Protein AF-A0A8R1EJB5-F1 (afdb_monomer_lite)

Secondary structure (DSSP, 8-state):
-HHHHHHHHHHTTSHHHHHHHHHTTHHHHHHH-HHHHS--HHHHH-GGGGGSTTSHHHHHHHHHHHHHHHHHHHTTSTTHHHHHHHHHHHHHHTHHHHHHHHHTT---HHHHHHHHHHHHHHT-

Organism: Caenorhabditis japonica (NCBI:txid281687)

pLDDT: mean 84.59, std 11.07, range [41.16, 93.94]

Structure (mmCIF, N/CA/C/O backbone):
data_AF-A0A8R1EJB5-F1
#
_entry.id   AF-A0A8R1EJB5-F1
#
loop_
_atom_site.group_PDB
_atom_site.id
_atom_site.type_symbol
_atom_site.label_atom_id
_atom_site.label_alt_id
_atom_site.label_comp_id
_atom_site.label_asym_id
_atom_site.label_entity_id
_atom_site.label_seq_id
_atom_site.pdbx_PDB_ins_code
_atom_site.Cartn_x
_atom_site.Cartn_y
_atom_site.Cartn_z
_atom_site.occupancy
_atom_site.B_iso_or_equiv
_atom_site.auth_seq_id
_atom_site.auth_comp_id
_atom_site.auth_asym_id
_atom_site.auth_atom_id
_atom_site.pdbx_PDB_model_num
ATOM 1 N N . MET A 1 1 ? 10.590 -2.740 12.368 1.00 46.88 1 MET A N 1
ATOM 2 C CA . MET A 1 1 ? 9.854 -2.788 11.085 1.00 46.88 1 MET A CA 1
ATOM 3 C C . MET A 1 1 ? 9.976 -1.490 10.279 1.00 46.88 1 MET A C 1
ATOM 5 O O . MET A 1 1 ? 10.295 -1.585 9.108 1.00 46.88 1 MET A O 1
ATOM 9 N N . TYR A 1 2 ? 9.876 -0.295 10.886 1.00 41.16 2 TYR A N 1
ATOM 10 C CA . TYR A 1 2 ? 10.070 0.991 10.180 1.00 41.16 2 TYR A CA 1
ATOM 11 C C . TYR A 1 2 ? 11.392 1.121 9.391 1.00 41.16 2 TYR A C 1
ATOM 13 O O . TYR A 1 2 ? 11.381 1.629 8.279 1.00 41.16 2 TYR A O 1
ATOM 21 N N . PHE A 1 3 ? 12.516 0.613 9.912 1.00 43.56 3 PHE A N 1
ATOM 22 C CA . PHE A 1 3 ? 13.842 0.780 9.288 1.00 43.56 3 PHE A CA 1
ATOM 23 C C . PHE A 1 3 ? 13.992 0.079 7.923 1.00 43.56 3 PHE A C 1
ATOM 25 O O . PHE A 1 3 ? 14.636 0.600 7.018 1.00 43.56 3 PHE A O 1
ATOM 32 N N . PHE A 1 4 ? 13.365 -1.089 7.761 1.00 51.47 4 PHE A N 1
ATOM 33 C CA . PHE A 1 4 ? 13.427 -1.878 6.524 1.00 51.47 4 PHE A CA 1
ATOM 34 C C . PHE A 1 4 ? 12.586 -1.234 5.407 1.00 51.47 4 PHE A C 1
ATOM 36 O O . PHE A 1 4 ? 12.914 -1.319 4.228 1.00 51.47 4 PHE A O 1
ATOM 43 N N . GLN A 1 5 ? 11.528 -0.516 5.789 1.00 52.59 5 GLN A N 1
ATOM 44 C CA . GLN A 1 5 ? 10.606 0.141 4.866 1.00 52.59 5 GLN A CA 1
ATOM 45 C C . GLN A 1 5 ? 11.133 1.485 4.356 1.00 52.59 5 GLN A C 1
ATOM 47 O O . GLN A 1 5 ? 11.062 1.745 3.157 1.00 52.59 5 GLN A O 1
ATOM 52 N N . THR A 1 6 ? 11.764 2.304 5.206 1.00 60.19 6 THR A N 1
ATOM 53 C CA . THR A 1 6 ? 12.469 3.512 4.737 1.00 60.19 6 THR A CA 1
ATOM 54 C C . THR A 1 6 ? 13.615 3.160 3.793 1.00 60.19 6 THR A C 1
ATOM 56 O O . THR A 1 6 ? 13.923 3.934 2.888 1.00 60.19 6 THR A O 1
ATOM 59 N N . PHE A 1 7 ? 14.239 1.995 3.994 1.00 66.12 7 PHE A N 1
ATOM 60 C CA . PHE A 1 7 ? 15.289 1.489 3.122 1.00 66.12 7 PHE A CA 1
ATOM 61 C C . PHE A 1 7 ? 14.759 1.198 1.718 1.00 66.12 7 PHE A C 1
ATOM 63 O O . PHE A 1 7 ? 15.298 1.756 0.773 1.00 66.12 7 PHE A O 1
ATO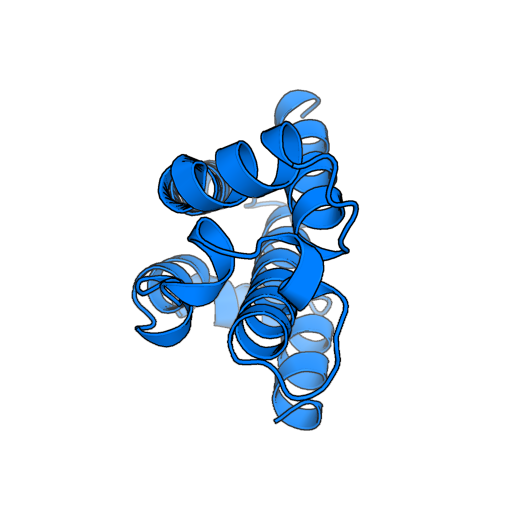M 70 N N . PHE A 1 8 ? 13.677 0.427 1.560 1.00 64.50 8 PHE A N 1
ATOM 71 C CA . PHE A 1 8 ? 13.135 0.126 0.228 1.00 64.50 8 PHE A CA 1
ATOM 72 C C . PHE A 1 8 ? 12.648 1.362 -0.525 1.00 64.50 8 PHE A C 1
ATOM 74 O O . PHE A 1 8 ? 12.959 1.510 -1.705 1.00 64.50 8 PHE A O 1
ATOM 81 N N . THR A 1 9 ? 11.961 2.289 0.149 1.00 62.88 9 THR A N 1
ATOM 82 C CA . THR A 1 9 ? 11.508 3.531 -0.492 1.00 62.88 9 THR A CA 1
ATOM 83 C C . THR A 1 9 ? 12.690 4.386 -0.951 1.00 62.88 9 THR A C 1
ATOM 85 O O . THR A 1 9 ? 12.653 4.924 -2.051 1.00 62.88 9 THR A O 1
ATOM 88 N N . ARG A 1 10 ? 13.769 4.477 -0.156 1.00 70.44 10 ARG A N 1
ATOM 89 C CA . ARG A 1 10 ? 15.010 5.174 -0.552 1.00 70.44 10 ARG A CA 1
ATOM 90 C C . ARG A 1 10 ? 15.820 4.400 -1.587 1.00 70.44 10 ARG A C 1
ATOM 92 O O . ARG A 1 10 ? 16.503 5.004 -2.396 1.00 70.44 10 ARG A O 1
ATOM 99 N N . TYR A 1 11 ? 15.763 3.077 -1.580 1.00 71.50 11 TYR A N 1
ATOM 100 C CA . TYR A 1 11 ? 16.453 2.254 -2.562 1.00 71.50 11 TYR A CA 1
ATOM 101 C C . TYR A 1 11 ? 15.810 2.430 -3.944 1.00 71.50 11 TYR A C 1
ATOM 103 O O . TYR A 1 11 ? 16.519 2.636 -4.928 1.00 71.50 11 TYR A O 1
ATOM 111 N N . ALA A 1 12 ? 14.475 2.492 -3.995 1.00 68.00 12 ALA A N 1
ATOM 112 C CA . ALA A 1 12 ? 13.695 2.756 -5.203 1.00 68.00 12 ALA A CA 1
ATOM 113 C C .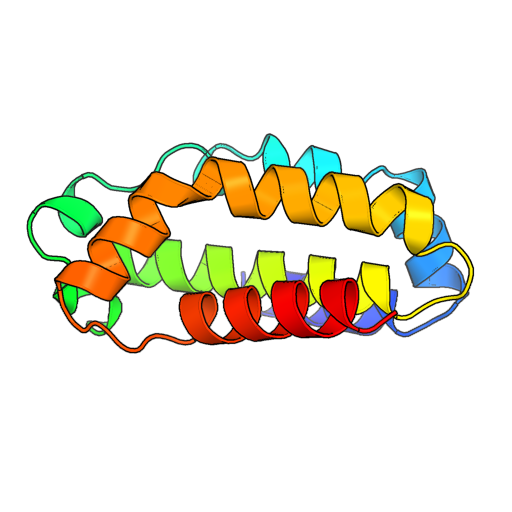 ALA A 1 12 ? 13.917 4.151 -5.820 1.00 68.00 12 ALA A C 1
ATOM 115 O O . ALA A 1 12 ? 13.583 4.350 -6.987 1.00 68.00 12 ALA A O 1
ATOM 116 N N . THR A 1 13 ? 14.464 5.129 -5.081 1.00 74.56 13 THR A N 1
ATOM 117 C CA . THR A 1 13 ? 14.782 6.447 -5.669 1.00 74.56 13 THR A CA 1
ATOM 118 C C . THR A 1 13 ? 16.025 6.395 -6.559 1.00 74.56 13 THR A C 1
ATOM 120 O O . THR A 1 13 ? 16.122 7.153 -7.534 1.00 74.56 13 THR A O 1
ATOM 123 N N . SER A 1 14 ? 16.957 5.486 -6.251 1.00 82.00 14 SER A N 1
ATOM 124 C CA . SER A 1 14 ? 18.127 5.207 -7.081 1.00 82.00 14 SER A CA 1
ATOM 125 C C . SER A 1 14 ? 17.736 4.402 -8.321 1.00 82.00 14 SER A C 1
ATOM 127 O O . SER A 1 14 ? 16.832 3.572 -8.279 1.00 82.00 14 SER A O 1
ATOM 129 N N . GLU A 1 15 ? 18.420 4.626 -9.442 1.00 78.00 15 GLU A N 1
ATOM 130 C CA . GLU A 1 15 ? 18.128 3.912 -10.691 1.00 78.00 15 GLU A CA 1
ATOM 131 C C . GLU A 1 15 ? 18.416 2.407 -10.582 1.00 78.00 15 GLU A C 1
ATOM 133 O O . GLU A 1 15 ? 17.604 1.587 -11.007 1.00 78.00 15 GLU A O 1
ATOM 138 N N . SER A 1 16 ? 19.530 2.032 -9.945 1.00 80.38 16 SER A N 1
ATOM 139 C CA . SER A 1 16 ? 19.875 0.629 -9.699 1.00 80.38 16 SER A CA 1
ATOM 140 C C . SER A 1 16 ? 18.861 -0.056 -8.785 1.00 80.38 16 SER A C 1
ATOM 142 O O . SER A 1 16 ? 18.412 -1.156 -9.098 1.00 80.38 16 SER A O 1
ATOM 144 N N . GLY A 1 17 ? 18.444 0.596 -7.697 1.00 80.75 17 GLY A N 1
ATOM 145 C CA . GLY A 1 17 ? 17.466 0.013 -6.787 1.00 80.75 17 GLY A CA 1
ATOM 146 C C . GLY A 1 17 ? 16.060 -0.069 -7.373 1.00 80.75 17 GLY A C 1
ATOM 147 O O . GLY A 1 17 ? 15.370 -1.063 -7.161 1.00 80.75 17 GLY A O 1
ATOM 148 N N . TRP A 1 18 ? 15.661 0.908 -8.189 1.00 83.88 18 TRP A N 1
ATOM 149 C CA . TRP A 1 18 ? 14.427 0.830 -8.967 1.00 83.88 18 TRP A CA 1
ATOM 150 C C . TRP A 1 18 ? 14.444 -0.358 -9.939 1.00 83.88 18 TRP A C 1
ATOM 152 O O . TRP A 1 18 ? 13.474 -1.112 -9.998 1.00 83.88 18 TRP A O 1
ATOM 162 N N . ASN A 1 19 ? 15.549 -0.560 -10.669 1.00 80.25 19 ASN A N 1
ATOM 163 C CA . ASN A 1 19 ? 15.687 -1.678 -11.607 1.00 80.25 19 ASN A CA 1
ATOM 164 C C . ASN A 1 19 ? 15.569 -3.026 -10.888 1.00 80.25 19 ASN A C 1
ATOM 166 O O . ASN A 1 19 ? 14.759 -3.852 -11.298 1.00 80.25 19 ASN A O 1
ATOM 170 N N . VAL A 1 20 ? 16.278 -3.206 -9.770 1.00 83.19 20 VAL A N 1
ATOM 171 C CA . VAL A 1 20 ? 16.203 -4.433 -8.959 1.00 83.19 20 VAL A CA 1
ATOM 172 C C . VAL A 1 20 ? 14.784 -4.677 -8.442 1.00 83.19 20 VAL A C 1
ATOM 174 O O . VAL A 1 20 ? 14.267 -5.783 -8.552 1.00 83.19 20 VAL A O 1
ATOM 177 N N . LEU A 1 21 ? 14.111 -3.656 -7.907 1.00 82.94 21 LEU A N 1
ATOM 178 C CA . LEU A 1 21 ? 12.744 -3.801 -7.389 1.00 82.94 21 LEU A CA 1
ATOM 179 C C . LEU A 1 21 ? 11.713 -4.088 -8.490 1.00 82.94 21 LEU A C 1
ATOM 181 O O . LEU A 1 21 ? 10.739 -4.805 -8.259 1.00 82.94 21 LEU A O 1
ATOM 185 N N . SER A 1 22 ? 11.938 -3.544 -9.684 1.00 80.44 22 SER A N 1
ATOM 186 C CA . SER A 1 22 ? 11.140 -3.826 -10.877 1.00 80.44 22 SER A CA 1
ATOM 187 C C . SER A 1 22 ? 11.338 -5.269 -11.352 1.00 80.44 22 SER A C 1
ATOM 189 O O . SER A 1 22 ? 10.360 -5.959 -11.637 1.00 80.44 22 SER A O 1
ATOM 191 N N . GLU A 1 23 ? 12.584 -5.752 -11.378 1.00 82.81 23 GLU A N 1
ATOM 192 C CA . GLU A 1 23 ? 12.926 -7.141 -11.717 1.00 82.81 23 GLU A CA 1
ATOM 193 C C . GLU A 1 23 ? 12.371 -8.144 -10.700 1.00 82.81 23 GLU A C 1
ATOM 195 O O . GLU A 1 23 ? 11.888 -9.205 -11.086 1.00 82.81 23 GLU A O 1
ATOM 200 N N . LEU A 1 24 ? 12.368 -7.782 -9.415 1.00 83.75 24 LEU A N 1
ATOM 201 C CA . LEU A 1 24 ? 11.787 -8.581 -8.334 1.00 83.75 24 LEU A CA 1
ATOM 202 C C . LEU A 1 24 ? 10.255 -8.526 -8.275 1.00 83.75 24 LEU A C 1
ATOM 204 O O . LEU A 1 24 ? 9.681 -9.123 -7.370 1.00 83.75 24 LEU A O 1
ATOM 208 N N . ALA A 1 25 ? 9.588 -7.818 -9.194 1.00 83.62 25 ALA A N 1
ATOM 209 C CA . ALA A 1 25 ? 8.130 -7.703 -9.216 1.00 83.62 25 ALA A CA 1
ATOM 210 C C . ALA A 1 25 ? 7.556 -7.256 -7.853 1.00 83.62 25 ALA A C 1
ATOM 212 O O . ALA A 1 25 ? 6.592 -7.823 -7.337 1.00 83.62 25 ALA A O 1
ATOM 213 N N . VAL A 1 26 ? 8.178 -6.240 -7.232 1.00 84.25 26 VAL A N 1
ATOM 214 C CA . VAL A 1 26 ? 7.839 -5.819 -5.860 1.00 84.25 26 VAL A CA 1
ATOM 215 C C . VAL A 1 26 ? 6.359 -5.457 -5.700 1.00 84.25 26 VAL A C 1
ATOM 217 O O . VAL A 1 26 ? 5.781 -5.691 -4.644 1.00 84.25 26 VAL A O 1
ATOM 220 N N . THR A 1 27 ? 5.722 -4.911 -6.739 1.00 83.75 27 THR A N 1
ATOM 221 C CA . THR A 1 27 ? 4.300 -4.546 -6.712 1.00 83.75 27 THR A CA 1
ATOM 222 C C . THR A 1 27 ? 3.409 -5.779 -6.576 1.00 83.75 27 THR A C 1
ATOM 224 O O . THR A 1 27 ? 2.437 -5.750 -5.827 1.00 83.75 27 THR A O 1
ATOM 227 N N . GLU A 1 28 ? 3.751 -6.870 -7.251 1.00 84.88 28 GLU A N 1
ATOM 228 C CA . GLU A 1 28 ? 3.055 -8.150 -7.157 1.00 84.88 28 GLU A CA 1
ATOM 229 C C . GLU A 1 28 ? 3.293 -8.817 -5.810 1.00 84.88 28 GLU A C 1
ATOM 231 O O . GLU A 1 28 ? 2.338 -9.263 -5.181 1.00 84.88 28 GLU A O 1
ATOM 236 N N . ILE A 1 29 ? 4.533 -8.784 -5.311 1.00 87.56 29 ILE A N 1
ATOM 237 C CA . ILE A 1 29 ? 4.839 -9.279 -3.965 1.00 87.56 29 ILE A CA 1
ATOM 238 C C . ILE A 1 29 ? 3.975 -8.545 -2.937 1.00 87.56 29 ILE A C 1
ATOM 240 O O . ILE A 1 29 ? 3.307 -9.190 -2.135 1.00 87.56 29 ILE A O 1
ATOM 244 N N . LEU A 1 30 ? 3.927 -7.207 -2.988 1.00 87.69 30 LEU A N 1
ATOM 245 C CA . LEU A 1 30 ? 3.078 -6.399 -2.106 1.00 87.69 30 LEU A CA 1
ATOM 246 C C . LEU A 1 30 ? 1.594 -6.754 -2.260 1.00 87.69 30 LEU A C 1
ATOM 248 O O . LEU A 1 30 ? 0.875 -6.843 -1.264 1.00 87.69 30 LEU A O 1
ATOM 252 N N . ALA A 1 31 ? 1.130 -6.995 -3.486 1.00 85.12 31 ALA A N 1
ATOM 253 C CA . ALA A 1 31 ? -0.240 -7.420 -3.726 1.00 85.12 31 ALA A CA 1
ATOM 254 C C . ALA A 1 31 ? -0.546 -8.786 -3.094 1.00 85.12 31 ALA A C 1
ATOM 256 O O . ALA A 1 31 ? -1.683 -9.023 -2.708 1.00 85.12 31 ALA A O 1
ATOM 257 N N . GLU A 1 32 ? 0.421 -9.672 -2.916 1.00 87.75 32 GLU A N 1
ATOM 258 C CA . GLU A 1 32 ? 0.197 -11.005 -2.346 1.00 87.75 32 GLU A CA 1
ATOM 259 C C . GLU A 1 32 ? 0.471 -11.093 -0.839 1.00 87.75 32 GLU A C 1
ATOM 261 O O . GLU A 1 32 ? 0.145 -12.100 -0.215 1.00 87.75 32 GLU A O 1
ATOM 266 N N . MET A 1 33 ? 1.022 -10.045 -0.215 1.00 87.38 33 MET A N 1
ATOM 267 C CA . MET A 1 33 ? 1.334 -10.076 1.215 1.00 87.38 33 MET A CA 1
ATOM 268 C C . MET A 1 33 ? 0.062 -10.196 2.078 1.00 87.38 33 MET A C 1
ATOM 270 O O . MET A 1 33 ? -0.770 -9.283 2.036 1.00 87.38 33 MET A O 1
ATOM 274 N N . PRO A 1 34 ? -0.040 -11.211 2.967 1.00 86.06 34 PRO A N 1
ATOM 275 C CA . PRO A 1 34 ? -1.194 -11.404 3.853 1.00 86.06 34 PRO A CA 1
ATOM 276 C C . PRO A 1 34 ? -1.571 -10.158 4.660 1.00 86.06 34 PRO A C 1
ATOM 278 O O . PRO A 1 34 ? -2.736 -9.795 4.779 1.00 86.06 34 PRO A O 1
ATOM 281 N N . VAL A 1 35 ? -0.558 -9.427 5.139 1.00 86.94 35 VAL A N 1
ATOM 282 C CA . VAL A 1 35 ? -0.737 -8.191 5.919 1.00 86.94 35 VAL A CA 1
ATOM 283 C C . VAL A 1 35 ? -1.435 -7.066 5.142 1.00 86.94 35 VAL A C 1
ATOM 285 O O . VAL A 1 35 ? -1.940 -6.134 5.756 1.00 86.94 35 VAL A O 1
ATOM 288 N N . LEU A 1 36 ? -1.463 -7.134 3.806 1.00 89.19 36 LEU A N 1
ATOM 289 C CA . LEU A 1 36 ? -2.125 -6.169 2.923 1.00 89.19 36 LEU A CA 1
ATOM 290 C C . LEU A 1 36 ? -3.406 -6.747 2.302 1.00 89.19 36 LEU A C 1
ATOM 292 O O . LEU A 1 36 ? -4.342 -5.993 2.031 1.00 89.19 36 LEU A O 1
ATOM 296 N N . THR A 1 37 ? -3.466 -8.066 2.086 1.00 87.38 37 THR A N 1
ATOM 297 C CA . THR A 1 37 ? -4.628 -8.766 1.511 1.00 87.38 37 THR A CA 1
ATOM 298 C C . THR A 1 37 ? -5.751 -8.987 2.522 1.00 87.38 37 THR A C 1
ATOM 300 O O . THR A 1 37 ? -6.905 -9.088 2.117 1.00 87.38 37 THR A O 1
ATOM 303 N N . GLU A 1 38 ? -5.434 -9.070 3.816 1.00 90.69 38 GLU A N 1
ATOM 304 C CA . GLU A 1 38 ? -6.384 -9.397 4.882 1.00 90.69 38 GLU A CA 1
ATOM 305 C C . GLU A 1 38 ? -6.616 -8.185 5.796 1.00 90.69 38 GLU A C 1
ATOM 307 O O . GLU A 1 38 ? -5.967 -8.042 6.838 1.00 90.69 38 GLU A O 1
ATOM 312 N N . PRO A 1 39 ? -7.530 -7.269 5.426 1.00 91.88 39 PRO A N 1
ATOM 313 C CA . PRO A 1 39 ? -7.842 -6.127 6.269 1.00 91.88 39 PRO A CA 1
ATOM 314 C C . PRO A 1 39 ? -8.478 -6.576 7.597 1.00 91.88 39 PRO A C 1
ATOM 316 O O . PRO A 1 39 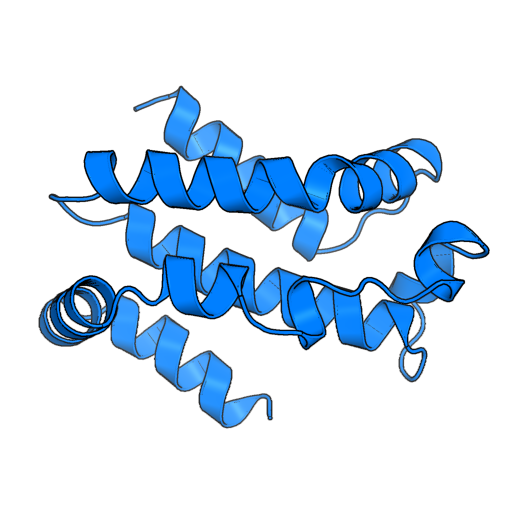? -9.349 -7.453 7.617 1.00 91.88 39 PRO A O 1
ATOM 319 N N . PRO A 1 40 ? -8.102 -5.960 8.731 1.00 92.88 40 PRO A N 1
ATOM 320 C CA . PRO A 1 40 ? -8.662 -6.317 10.024 1.00 92.88 40 PRO A CA 1
ATOM 321 C C . PRO A 1 40 ? -10.148 -5.952 10.085 1.00 92.88 40 PRO A C 1
ATOM 323 O O . PRO A 1 40 ? -10.543 -4.841 9.733 1.00 92.88 40 PRO A O 1
ATOM 326 N N . LYS A 1 41 ? -10.979 -6.852 10.630 1.00 92.00 41 LYS A N 1
ATOM 327 C CA . LYS A 1 41 ? -12.429 -6.622 10.818 1.00 92.00 41 LYS A CA 1
ATOM 328 C C . LYS A 1 41 ? -12.737 -5.319 11.563 1.00 92.00 41 LYS A C 1
ATOM 330 O O . LYS A 1 41 ? -13.742 -4.667 11.290 1.00 92.00 41 LYS A O 1
ATOM 335 N N . GLU A 1 42 ? -11.860 -4.934 12.489 1.00 90.69 42 GLU A N 1
ATOM 336 C CA . GLU A 1 42 ? -11.950 -3.681 13.242 1.00 90.69 42 GLU A CA 1
ATOM 337 C C . GLU A 1 42 ? -12.034 -2.449 12.330 1.00 90.69 42 GLU A C 1
ATOM 339 O O . GLU A 1 42 ? -12.789 -1.532 12.637 1.00 90.69 42 GLU A O 1
ATOM 344 N N . LEU A 1 43 ? -11.339 -2.446 11.188 1.00 91.62 43 LEU A N 1
ATOM 345 C CA . LEU A 1 43 ? -11.362 -1.334 10.236 1.00 91.62 43 LEU A CA 1
ATOM 346 C C . LEU A 1 43 ? -12.763 -1.117 9.653 1.00 91.62 43 LEU A C 1
ATOM 348 O O . LEU A 1 43 ? -13.167 0.021 9.433 1.00 91.62 43 LEU A O 1
ATOM 352 N N . PHE A 1 44 ? -13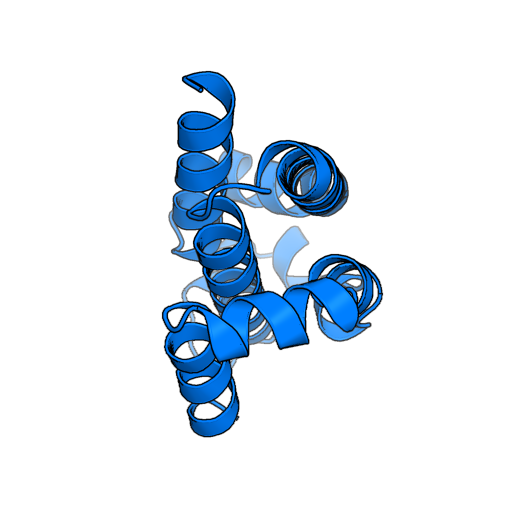.535 -2.190 9.467 1.00 92.19 44 PHE A N 1
ATOM 353 C CA . PHE A 1 44 ? -14.906 -2.102 8.967 1.00 92.19 44 PHE A CA 1
ATOM 354 C C . PHE A 1 44 ? -15.908 -1.731 10.060 1.00 92.19 44 PHE A C 1
ATOM 356 O O . PHE A 1 44 ? -16.817 -0.942 9.816 1.00 92.19 44 PHE A O 1
ATOM 363 N N . LEU A 1 45 ? -15.727 -2.252 11.275 1.00 91.75 45 LEU A N 1
ATOM 364 C CA . LEU A 1 45 ? -16.645 -2.014 12.395 1.00 91.75 45 LEU A CA 1
ATOM 365 C C . LEU A 1 45 ? -16.421 -0.661 13.082 1.00 91.75 45 LEU A C 1
ATOM 367 O O . LEU A 1 45 ? -17.368 -0.038 13.556 1.00 91.75 45 LEU A O 1
ATOM 371 N N . LYS A 1 46 ? -15.165 -0.218 13.172 1.00 93.44 46 LYS A N 1
ATOM 372 C CA . LYS A 1 46 ? -14.740 1.019 13.838 1.00 93.44 46 LYS A CA 1
ATOM 373 C C . LYS A 1 46 ? -13.680 1.736 12.993 1.00 93.44 46 LYS A C 1
ATOM 375 O O . LYS A 1 46 ? -12.524 1.795 13.407 1.00 93.44 46 LYS A O 1
ATOM 380 N N . PRO A 1 47 ? -14.041 2.338 11.847 1.00 90.62 47 PRO A N 1
ATOM 381 C CA . PRO A 1 47 ? -13.072 2.944 10.925 1.00 90.62 47 PRO A CA 1
ATOM 382 C C . PRO A 1 47 ? -12.162 4.009 11.562 1.00 90.62 47 PRO A C 1
ATOM 384 O O . PRO A 1 47 ? -10.992 4.125 11.210 1.00 90.62 47 PRO A O 1
ATOM 387 N N . GLN A 1 48 ? -12.654 4.745 12.565 1.00 92.31 48 GLN A N 1
ATOM 388 C CA . GLN A 1 48 ? -11.866 5.756 13.287 1.00 92.31 48 GLN A CA 1
ATOM 389 C C . GLN A 1 48 ? -10.679 5.166 14.074 1.00 92.31 48 GLN A C 1
ATOM 391 O O . GLN A 1 48 ? -9.728 5.888 14.372 1.00 92.31 48 GLN A O 1
ATOM 396 N N . SER A 1 49 ? -10.688 3.858 14.370 1.00 92.56 49 SER A N 1
ATOM 397 C CA . SER A 1 49 ? -9.583 3.164 15.052 1.00 92.56 49 SER A CA 1
ATOM 398 C C . SER A 1 49 ? -8.264 3.227 14.274 1.00 92.56 49 SER A C 1
ATOM 400 O O . SER A 1 49 ? -7.204 3.108 14.884 1.00 92.56 49 SER A O 1
ATOM 402 N N . VAL A 1 50 ? -8.307 3.512 12.965 1.00 92.56 50 VAL A N 1
ATOM 403 C CA . VAL A 1 50 ? -7.130 3.785 12.122 1.00 92.56 50 VAL A CA 1
ATOM 404 C C . VAL A 1 50 ? -6.274 4.936 12.663 1.00 92.56 50 VAL A C 1
ATOM 406 O O . VAL A 1 50 ? -5.060 4.939 12.478 1.00 92.56 50 VAL A O 1
ATOM 409 N N . LYS A 1 51 ? -6.865 5.899 13.380 1.00 90.31 51 LYS A N 1
ATOM 410 C CA . LYS A 1 51 ? -6.136 7.027 13.987 1.00 90.31 51 LYS A CA 1
ATOM 411 C C . LYS A 1 51 ? -5.570 6.705 15.374 1.00 90.31 51 LYS A C 1
ATOM 413 O O . LYS A 1 51 ? -4.773 7.471 15.912 1.00 90.31 51 LYS A O 1
ATOM 418 N N . THR A 1 52 ? -5.974 5.588 15.973 1.00 92.50 52 THR A N 1
ATOM 419 C CA . THR A 1 52 ? -5.612 5.225 17.344 1.00 92.50 52 THR A CA 1
ATOM 420 C C . THR A 1 52 ? -4.405 4.296 17.341 1.00 92.50 52 THR A C 1
ATOM 422 O O . THR A 1 52 ? -4.500 3.133 16.959 1.00 92.50 52 THR A O 1
ATOM 425 N N . LYS A 1 53 ? -3.252 4.790 17.807 1.00 91.06 53 LYS A N 1
ATOM 426 C CA . LYS A 1 53 ? -2.037 3.971 17.921 1.00 91.06 53 LYS A CA 1
ATOM 427 C C . LYS A 1 53 ? -2.288 2.726 18.777 1.00 91.06 53 LYS A C 1
ATOM 429 O O . LYS A 1 53 ? -2.901 2.814 19.836 1.00 91.06 53 LYS A O 1
ATOM 434 N N . GLY A 1 54 ? -1.768 1.586 18.326 1.00 88.50 54 GLY A N 1
ATOM 435 C CA . GLY A 1 54 ? -1.881 0.302 19.024 1.00 88.50 54 GLY A CA 1
ATOM 436 C C . GLY A 1 54 ? -3.080 -0.559 18.612 1.00 88.50 54 GLY A C 1
ATOM 437 O O . GLY A 1 54 ? -3.139 -1.712 19.025 1.00 88.50 54 GLY A O 1
ATOM 438 N N . THR A 1 55 ? -3.997 -0.054 17.779 1.00 93.12 55 THR A N 1
ATOM 439 C CA . THR A 1 55 ? -5.076 -0.870 17.196 1.00 93.12 55 THR A CA 1
ATOM 440 C C . THR A 1 55 ? -4.587 -1.654 15.978 1.00 93.12 55 THR A C 1
ATOM 442 O O . THR A 1 55 ? -3.608 -1.278 15.319 1.00 93.12 55 THR A O 1
ATOM 445 N N . ALA A 1 56 ? -5.296 -2.734 15.639 1.00 92.44 56 ALA A N 1
ATOM 446 C CA . ALA A 1 56 ? -4.986 -3.514 14.444 1.00 92.44 56 ALA A CA 1
ATOM 447 C C . ALA A 1 56 ? -5.249 -2.694 13.171 1.00 92.44 56 ALA A C 1
ATOM 449 O O . ALA A 1 56 ? -4.466 -2.748 12.224 1.00 92.44 56 ALA A O 1
ATOM 450 N N . ALA A 1 57 ? -6.309 -1.880 13.172 1.00 92.62 57 ALA A N 1
ATOM 451 C CA . ALA A 1 57 ? -6.634 -0.986 12.064 1.00 92.62 57 ALA A CA 1
ATOM 452 C C . ALA A 1 57 ? -5.546 0.072 11.816 1.00 92.62 57 ALA A C 1
ATOM 454 O O . ALA A 1 57 ? -5.196 0.321 10.664 1.00 92.62 57 ALA A O 1
ATOM 455 N N . HIS A 1 58 ? -4.967 0.657 12.872 1.00 93.44 58 HIS A N 1
ATOM 456 C CA . HIS A 1 58 ? -3.853 1.600 12.739 1.00 93.44 58 HIS A CA 1
ATOM 457 C C . HIS A 1 58 ? -2.598 0.925 12.178 1.00 93.44 58 HIS A C 1
ATOM 459 O O . HIS A 1 58 ? -1.949 1.462 11.281 1.00 93.44 58 HIS A O 1
ATOM 465 N N . ALA A 1 59 ? -2.263 -0.272 12.669 1.00 92.19 59 ALA A N 1
ATOM 466 C CA . ALA A 1 59 ? -1.113 -1.023 12.169 1.00 92.19 59 ALA A CA 1
ATOM 467 C C . ALA A 1 59 ? -1.271 -1.386 10.682 1.00 92.19 59 ALA A C 1
ATOM 469 O O . ALA A 1 59 ? -0.333 -1.203 9.905 1.00 92.19 59 ALA A O 1
ATOM 470 N N . TYR A 1 60 ? -2.467 -1.832 10.284 1.00 93.94 60 TYR A N 1
ATOM 471 C CA . TYR A 1 60 ? -2.802 -2.128 8.893 1.00 93.94 60 TYR A CA 1
ATOM 472 C C . TYR A 1 60 ? -2.714 -0.881 8.006 1.00 93.94 60 TYR A C 1
ATOM 474 O O . TYR A 1 60 ? -2.049 -0.910 6.974 1.00 93.94 60 TYR A O 1
ATOM 482 N N . ALA A 1 61 ? -3.322 0.236 8.420 1.00 92.75 61 ALA A N 1
ATOM 483 C CA . ALA A 1 61 ? -3.298 1.475 7.646 1.00 92.75 61 ALA A CA 1
ATOM 484 C C . ALA A 1 61 ? -1.874 2.012 7.441 1.00 92.75 61 ALA A C 1
ATOM 486 O O . ALA A 1 61 ? -1.539 2.421 6.333 1.00 92.75 61 ALA A O 1
ATOM 487 N N . ASN A 1 62 ? -1.014 1.939 8.463 1.00 92.06 62 ASN A N 1
ATOM 488 C CA . ASN A 1 62 ? 0.396 2.315 8.331 1.00 92.06 62 ASN A CA 1
ATOM 489 C C . ASN A 1 62 ? 1.157 1.374 7.388 1.00 92.06 62 ASN A C 1
ATOM 491 O O . ASN A 1 62 ? 1.960 1.828 6.576 1.00 92.06 62 ASN A O 1
ATOM 495 N N . ALA A 1 63 ? 0.930 0.058 7.485 1.00 91.38 63 ALA A N 1
ATOM 496 C CA . ALA A 1 63 ? 1.548 -0.900 6.570 1.00 91.38 63 ALA A CA 1
ATOM 497 C C . ALA A 1 63 ? 1.130 -0.625 5.118 1.00 91.38 63 ALA A C 1
ATOM 499 O O . ALA A 1 63 ? 1.967 -0.669 4.213 1.00 91.38 63 ALA A O 1
ATOM 500 N N . LEU A 1 64 ? -0.145 -0.286 4.921 1.00 93.12 64 LEU A N 1
ATOM 501 C CA . LEU A 1 64 ? -0.695 0.047 3.622 1.00 93.12 64 LEU A CA 1
ATOM 502 C C . LEU A 1 64 ? -0.127 1.357 3.066 1.00 93.12 64 LEU A C 1
ATOM 504 O O . LEU A 1 64 ? 0.290 1.380 1.912 1.00 93.12 64 LEU A O 1
ATOM 508 N N . ASP A 1 65 ? -0.052 2.417 3.873 1.00 92.75 65 ASP A N 1
ATOM 509 C CA . ASP A 1 65 ? 0.548 3.695 3.466 1.00 92.75 65 ASP A CA 1
ATOM 510 C C . ASP A 1 65 ? 1.988 3.509 2.965 1.00 92.75 65 ASP A C 1
ATOM 512 O O . ASP A 1 65 ? 2.372 3.965 1.887 1.00 92.75 65 ASP A O 1
ATOM 516 N N . LEU A 1 66 ? 2.774 2.725 3.701 1.00 88.06 66 LEU A N 1
ATOM 517 C CA . LEU A 1 66 ? 4.151 2.424 3.333 1.00 88.06 66 LEU A CA 1
ATOM 518 C C . LEU A 1 66 ? 4.247 1.637 2.018 1.00 88.06 66 LEU A C 1
ATOM 520 O O . LEU A 1 66 ? 5.103 1.943 1.186 1.00 88.06 66 LEU A O 1
ATOM 524 N N . ALA A 1 67 ? 3.379 0.645 1.806 1.00 90.94 67 ALA A N 1
ATOM 525 C CA . ALA A 1 67 ? 3.323 -0.098 0.546 1.00 90.94 67 ALA A CA 1
ATOM 526 C C . ALA A 1 67 ? 2.959 0.821 -0.633 1.00 90.94 67 ALA A C 1
ATOM 528 O O . ALA A 1 67 ? 3.593 0.765 -1.689 1.00 90.94 67 ALA A O 1
ATOM 529 N N . LEU A 1 68 ? 1.995 1.722 -0.433 1.00 92.25 68 LEU A N 1
ATOM 530 C CA . LEU A 1 68 ? 1.603 2.715 -1.430 1.00 92.25 68 LEU A CA 1
ATOM 531 C C . LEU A 1 68 ? 2.750 3.674 -1.757 1.00 92.25 68 LEU A C 1
ATOM 533 O O . LEU A 1 68 ? 2.970 3.973 -2.927 1.00 92.25 68 LEU A O 1
ATOM 537 N N . HIS A 1 69 ? 3.545 4.094 -0.773 1.00 90.12 69 HIS A N 1
ATOM 538 C CA . HIS A 1 69 ? 4.732 4.908 -1.026 1.00 90.12 69 HIS A CA 1
ATOM 539 C C . HIS A 1 69 ? 5.776 4.200 -1.898 1.00 90.12 69 HIS A C 1
ATOM 541 O O . HIS A 1 69 ? 6.359 4.841 -2.775 1.00 90.12 69 HIS A O 1
ATOM 547 N N . VAL A 1 70 ? 5.992 2.892 -1.716 1.00 86.12 70 VAL A N 1
ATOM 548 C CA . VAL A 1 70 ? 6.860 2.108 -2.613 1.00 86.12 70 VAL A CA 1
ATOM 549 C C . VAL A 1 70 ? 6.268 2.084 -4.023 1.00 86.12 70 VAL A C 1
ATOM 551 O O . VAL A 1 70 ? 6.962 2.423 -4.979 1.00 86.12 70 VAL A O 1
ATOM 554 N N . CYS A 1 71 ? 4.974 1.778 -4.161 1.00 88.69 71 CYS A N 1
ATOM 555 C CA . CYS A 1 71 ? 4.275 1.794 -5.449 1.00 88.69 71 CYS A CA 1
ATOM 556 C C . CYS A 1 71 ? 4.367 3.158 -6.152 1.00 88.69 71 CYS A C 1
ATOM 558 O O . CYS A 1 71 ? 4.618 3.215 -7.358 1.00 88.69 71 CYS A O 1
ATOM 560 N N . LYS A 1 72 ? 4.238 4.255 -5.398 1.00 87.81 72 LYS A N 1
ATOM 561 C CA . LYS A 1 72 ? 4.423 5.618 -5.897 1.00 87.81 72 LYS A CA 1
ATOM 562 C C . LYS A 1 72 ? 5.823 5.805 -6.476 1.00 87.81 72 LYS A C 1
ATOM 564 O O . LYS A 1 72 ? 5.943 6.242 -7.614 1.00 87.81 72 LYS A O 1
ATOM 569 N N . GLN A 1 73 ? 6.874 5.420 -5.746 1.00 84.44 73 GLN A N 1
ATOM 570 C CA . GLN A 1 73 ? 8.253 5.517 -6.247 1.00 84.44 73 GLN A CA 1
ATOM 571 C C . GLN A 1 73 ? 8.463 4.686 -7.515 1.00 84.44 73 GLN A C 1
ATOM 573 O O . GLN A 1 73 ? 9.080 5.169 -8.468 1.00 84.44 73 GLN A O 1
ATOM 578 N N . MET A 1 74 ? 7.881 3.485 -7.578 1.00 83.44 74 MET A N 1
ATOM 579 C CA . MET A 1 74 ? 7.952 2.642 -8.773 1.00 83.44 74 MET A CA 1
ATOM 580 C C . MET A 1 74 ? 7.335 3.318 -10.011 1.00 83.44 74 MET A C 1
ATOM 582 O O . MET A 1 74 ? 7.823 3.103 -11.121 1.00 83.44 74 MET A O 1
ATOM 586 N N . CYS A 1 75 ? 6.343 4.195 -9.832 1.00 83.69 75 CYS A N 1
ATOM 587 C CA . CYS A 1 75 ? 5.691 4.933 -10.917 1.00 83.69 75 CYS A CA 1
ATOM 588 C C . CYS A 1 75 ? 6.446 6.192 -11.393 1.00 83.69 75 CYS A C 1
ATOM 590 O O . CYS A 1 75 ? 6.025 6.800 -12.369 1.00 83.69 75 CYS A O 1
ATOM 592 N N . THR A 1 76 ? 7.561 6.588 -10.766 1.00 77.62 76 THR A N 1
ATOM 593 C CA . THR A 1 76 ? 8.267 7.850 -11.102 1.00 77.62 76 THR A CA 1
ATOM 594 C C . THR A 1 76 ? 9.325 7.748 -12.213 1.00 77.62 76 THR A C 1
ATOM 596 O O . THR A 1 76 ? 9.869 8.769 -12.633 1.00 77.62 76 THR A O 1
ATOM 599 N N . LYS A 1 77 ? 9.671 6.543 -12.694 1.00 74.19 77 LYS A N 1
ATOM 600 C CA . LYS A 1 77 ? 10.785 6.320 -13.646 1.00 74.19 77 LYS A CA 1
ATOM 601 C C . LYS A 1 77 ? 10.310 5.851 -15.028 1.00 74.19 77 LYS A C 1
ATOM 603 O O . LYS A 1 77 ? 9.192 5.389 -15.207 1.00 74.19 77 LYS A O 1
ATOM 608 N N . THR A 1 78 ? 11.182 5.929 -16.031 1.00 64.38 78 THR A N 1
ATOM 609 C CA . THR A 1 78 ? 10.881 5.839 -17.479 1.00 64.38 78 THR A CA 1
ATOM 610 C C . THR A 1 78 ? 10.122 4.594 -17.973 1.00 64.38 78 THR A C 1
ATOM 612 O O . THR A 1 78 ? 9.491 4.663 -19.025 1.00 64.38 78 THR A O 1
ATOM 615 N N . LYS A 1 79 ? 10.101 3.475 -17.234 1.00 63.03 79 LYS A N 1
ATOM 616 C CA . LYS A 1 79 ? 9.329 2.253 -17.572 1.00 63.03 79 LYS A CA 1
ATOM 617 C C . LYS A 1 79 ? 8.002 2.123 -16.793 1.00 63.03 79 LYS A C 1
ATOM 619 O O . LYS A 1 79 ? 7.420 1.038 -16.733 1.00 63.03 79 LYS A O 1
ATOM 624 N N . TRP A 1 80 ? 7.509 3.218 -16.212 1.00 70.88 80 TRP A N 1
ATOM 625 C CA . TRP A 1 80 ? 6.352 3.236 -15.314 1.00 70.88 80 TRP A CA 1
ATOM 626 C C . TRP A 1 80 ? 5.048 2.711 -15.929 1.00 70.88 80 TRP A C 1
ATOM 628 O O . TRP A 1 80 ? 4.288 2.089 -15.206 1.00 70.88 80 TRP A O 1
ATOM 638 N N . LYS A 1 81 ? 4.789 2.863 -17.238 1.00 72.44 81 LYS A N 1
ATOM 639 C CA . LYS A 1 81 ? 3.486 2.507 -17.853 1.00 72.44 81 LYS A CA 1
ATOM 640 C C . LYS A 1 81 ? 3.043 1.051 -17.644 1.00 72.44 81 LYS A C 1
ATOM 642 O O . LYS A 1 81 ? 1.857 0.777 -17.508 1.00 72.44 81 LYS A O 1
ATOM 647 N N . LYS A 1 82 ? 3.979 0.093 -17.621 1.00 72.62 82 LYS A N 1
ATOM 648 C CA . LYS A 1 82 ? 3.647 -1.322 -17.355 1.00 72.62 82 LYS A CA 1
ATOM 649 C C . LYS A 1 82 ? 3.407 -1.578 -15.863 1.00 72.62 82 LYS A C 1
ATOM 651 O O . LYS A 1 82 ? 2.636 -2.464 -15.506 1.00 72.62 82 LYS A O 1
ATOM 656 N N . LEU A 1 83 ? 4.082 -0.820 -15.002 1.00 80.38 83 LEU A N 1
ATOM 657 C CA . LEU A 1 83 ? 3.981 -0.933 -13.549 1.00 80.38 83 LEU A CA 1
ATOM 658 C C . LEU A 1 83 ? 2.775 -0.164 -13.003 1.00 80.38 83 LEU A C 1
ATOM 660 O O . LEU A 1 83 ? 2.149 -0.629 -12.061 1.00 80.38 83 LEU A O 1
ATOM 664 N N . SER A 1 84 ? 2.384 0.947 -13.627 1.00 82.56 84 SER A N 1
ATOM 665 C CA . SER A 1 84 ? 1.242 1.761 -13.216 1.00 82.56 84 SER A CA 1
ATOM 666 C C . SER A 1 84 ? -0.063 0.987 -13.302 1.00 82.56 84 SER A C 1
ATOM 668 O O . SER A 1 84 ? -0.852 1.053 -12.370 1.00 82.56 84 SER A O 1
ATOM 670 N N . LEU A 1 85 ? -0.259 0.166 -14.339 1.00 85.31 85 LEU A N 1
ATOM 671 C CA . LEU A 1 85 ? -1.421 -0.727 -14.424 1.00 85.31 85 LEU A CA 1
ATOM 672 C C . LEU A 1 85 ? -1.466 -1.730 -13.263 1.00 85.31 85 LEU A C 1
ATOM 674 O O . LEU A 1 85 ? -2.531 -1.979 -12.705 1.00 85.31 85 LEU A O 1
ATOM 678 N N . LYS A 1 86 ? -0.312 -2.275 -12.863 1.00 86.94 86 LYS A N 1
ATOM 679 C CA . LYS A 1 86 ? -0.217 -3.204 -11.726 1.00 86.94 86 LYS A CA 1
ATOM 680 C C . LYS A 1 86 ? -0.477 -2.495 -10.398 1.00 86.94 86 LYS A C 1
ATOM 682 O O . LYS A 1 86 ? -1.189 -3.023 -9.551 1.00 86.94 86 LYS A O 1
ATOM 687 N N . VAL A 1 87 ? 0.044 -1.280 -10.240 1.00 89.06 87 VAL A N 1
ATOM 688 C CA . VAL A 1 87 ? -0.214 -0.430 -9.071 1.00 89.06 87 VAL A CA 1
ATOM 689 C C . VAL A 1 87 ? -1.692 -0.046 -8.986 1.00 89.06 87 VAL A C 1
ATOM 691 O O . VAL A 1 87 ? -2.278 -0.142 -7.911 1.00 89.06 87 VAL A O 1
ATOM 694 N N . LEU A 1 88 ? -2.325 0.322 -10.103 1.00 89.88 88 LEU A N 1
ATOM 695 C CA . LEU A 1 88 ? -3.761 0.600 -10.150 1.00 89.88 88 LEU A CA 1
ATOM 696 C C . LEU A 1 88 ? -4.585 -0.639 -9.796 1.00 89.88 88 LEU A C 1
ATOM 698 O O . LEU A 1 88 ? -5.508 -0.528 -8.997 1.00 89.88 88 LEU A O 1
ATOM 702 N N . ALA A 1 89 ? -4.232 -1.815 -10.321 1.00 89.38 89 ALA A N 1
ATOM 703 C CA . ALA A 1 89 ? -4.901 -3.068 -9.970 1.00 89.38 89 ALA A CA 1
ATOM 704 C C . ALA A 1 89 ? -4.776 -3.384 -8.468 1.00 89.38 89 ALA A C 1
ATOM 706 O O . ALA A 1 89 ? -5.751 -3.789 -7.832 1.00 89.38 89 ALA A O 1
ATOM 707 N N . PHE A 1 90 ? -3.603 -3.137 -7.876 1.00 90.44 90 PHE A N 1
ATOM 708 C CA . PHE A 1 90 ? -3.393 -3.267 -6.435 1.00 90.44 90 PHE A CA 1
ATOM 709 C C . PHE A 1 90 ? -4.281 -2.302 -5.632 1.00 90.44 90 PHE A C 1
ATOM 711 O O . PHE A 1 90 ? -4.989 -2.738 -4.724 1.00 90.44 90 PHE A O 1
ATOM 718 N N . ILE A 1 91 ? -4.310 -1.015 -6.000 1.00 91.81 91 ILE A N 1
ATOM 719 C CA . ILE A 1 91 ? -5.169 0.001 -5.363 1.00 91.81 91 ILE A CA 1
ATOM 720 C C . ILE A 1 91 ? -6.651 -0.364 -5.509 1.00 91.81 91 ILE A C 1
ATOM 722 O O . ILE A 1 91 ? -7.410 -0.259 -4.549 1.00 91.81 91 ILE A O 1
ATOM 726 N N . GLN A 1 92 ? -7.066 -0.836 -6.684 1.00 90.94 92 GLN A N 1
ATOM 727 C CA . GLN A 1 92 ? -8.444 -1.236 -6.951 1.00 90.94 92 GLN A CA 1
ATOM 728 C C . GLN A 1 92 ? -8.888 -2.394 -6.051 1.00 90.94 92 GLN A C 1
ATOM 730 O O . GLN A 1 92 ? -10.017 -2.386 -5.562 1.00 90.94 92 GLN A O 1
ATOM 735 N N . ARG A 1 93 ? -8.007 -3.363 -5.772 1.00 90.50 93 ARG A N 1
ATOM 736 C CA . ARG A 1 93 ? -8.317 -4.475 -4.859 1.00 90.50 93 ARG A CA 1
ATOM 737 C C . ARG A 1 93 ? -8.574 -4.010 -3.423 1.00 90.50 93 ARG A C 1
ATOM 739 O O . ARG A 1 93 ? -9.330 -4.640 -2.696 1.00 90.50 93 ARG A O 1
ATOM 746 N N . LEU A 1 94 ? -7.982 -2.890 -3.023 1.00 91.94 94 LEU A N 1
ATOM 747 C CA . LEU A 1 94 ? -8.207 -2.254 -1.722 1.00 91.94 94 LEU A CA 1
ATOM 748 C C . LEU A 1 94 ? -9.481 -1.389 -1.703 1.00 91.94 94 LEU A C 1
ATOM 750 O O . LEU A 1 94 ? -9.729 -0.666 -0.738 1.00 91.94 94 LEU A O 1
ATOM 754 N N . GLY A 1 95 ? -10.297 -1.459 -2.761 1.00 90.75 95 GLY A N 1
ATOM 755 C CA . GLY A 1 95 ? -11.489 -0.641 -2.949 1.00 90.75 95 GLY A CA 1
ATOM 756 C C . GLY A 1 95 ? -12.449 -0.677 -1.764 1.00 90.75 95 GLY A C 1
ATOM 757 O O . GLY A 1 95 ? -12.902 0.380 -1.343 1.00 90.75 95 GLY A O 1
ATOM 758 N N . GLU A 1 96 ? -12.703 -1.844 -1.168 1.00 91.81 96 GLU A N 1
ATOM 759 C CA . GLU A 1 96 ? -13.600 -1.959 -0.006 1.00 91.81 96 GLU A CA 1
ATOM 760 C C . GLU A 1 96 ? -13.066 -1.208 1.223 1.00 91.81 96 GLU A C 1
ATOM 762 O O . GLU A 1 96 ? -13.818 -0.507 1.902 1.00 91.81 96 GLU A O 1
ATOM 767 N N . VAL A 1 97 ? -11.755 -1.298 1.480 1.00 92.81 97 VAL A N 1
ATOM 768 C CA . VAL A 1 97 ? -11.082 -0.576 2.571 1.00 92.81 97 VAL A CA 1
ATOM 769 C C . VAL A 1 97 ? -11.209 0.928 2.348 1.00 92.81 97 VAL A C 1
ATOM 771 O O . VAL A 1 97 ? -11.668 1.649 3.234 1.00 92.81 97 VAL A O 1
ATOM 774 N N . PHE A 1 98 ? -10.853 1.416 1.157 1.00 93.81 98 PHE A N 1
ATOM 775 C CA . PHE A 1 98 ? -10.921 2.847 0.859 1.00 93.81 98 PHE A CA 1
ATOM 776 C C . PHE A 1 98 ? -12.356 3.373 0.851 1.00 93.81 98 PHE A C 1
ATOM 778 O O . PHE A 1 98 ? -12.611 4.448 1.389 1.00 93.81 98 PHE A O 1
ATOM 785 N N . GLN A 1 99 ? -13.309 2.619 0.302 1.00 93.06 99 GLN A N 1
ATOM 786 C CA . GLN A 1 99 ? -14.729 2.968 0.343 1.00 93.06 99 GLN A CA 1
ATOM 787 C C . GLN A 1 99 ? -15.229 3.103 1.778 1.00 93.06 99 GLN A C 1
ATOM 789 O O . GLN A 1 99 ? -15.932 4.065 2.084 1.00 93.06 99 GLN A O 1
ATOM 794 N N . GLN A 1 100 ? -14.848 2.181 2.662 1.00 93.25 100 GLN A N 1
ATOM 795 C CA . GLN A 1 100 ? -15.242 2.243 4.062 1.00 93.25 100 GLN A CA 1
ATOM 796 C C . GLN A 1 100 ? -14.649 3.463 4.774 1.00 93.25 100 GLN A C 1
ATOM 798 O O . GLN A 1 100 ? -15.363 4.158 5.497 1.00 93.25 100 GLN A O 1
ATOM 803 N N . LEU A 1 101 ? -13.368 3.760 4.540 1.00 92.25 101 LEU A N 1
ATOM 804 C CA . LEU A 1 101 ? -12.703 4.931 5.117 1.00 92.25 101 LEU A CA 1
ATOM 805 C C . LEU A 1 101 ? -13.319 6.243 4.621 1.00 92.25 101 LEU A C 1
ATOM 807 O O . LEU A 1 101 ? -13.564 7.139 5.426 1.00 92.25 101 LEU A O 1
ATOM 811 N N . MET A 1 102 ? -13.633 6.336 3.325 1.00 93.31 102 MET A N 1
ATOM 812 C CA . MET A 1 102 ? -14.304 7.502 2.741 1.00 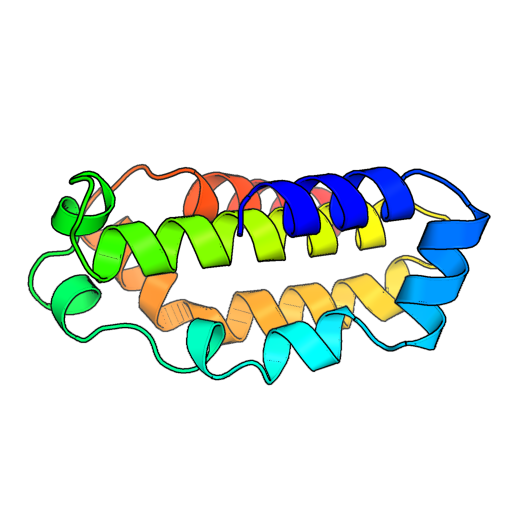93.31 102 MET A CA 1
ATOM 813 C C . MET A 1 102 ? -15.717 7.690 3.302 1.00 93.31 102 MET A C 1
ATOM 815 O O . MET A 1 102 ? -16.067 8.799 3.692 1.00 93.31 102 MET A O 1
ATOM 819 N N . ARG A 1 103 ? -16.519 6.618 3.394 1.00 92.56 103 ARG A N 1
ATOM 820 C CA . ARG A 1 103 ? -17.881 6.669 3.962 1.00 92.56 103 ARG A CA 1
ATOM 821 C C . ARG A 1 103 ? -17.896 7.094 5.424 1.00 92.56 103 ARG A C 1
ATOM 823 O O . ARG A 1 103 ? -18.833 7.750 5.857 1.00 92.56 103 ARG A O 1
ATOM 830 N N . ALA A 1 104 ? -16.878 6.694 6.177 1.00 91.06 104 ALA A N 1
ATOM 831 C CA . ALA A 1 104 ? -16.722 7.054 7.578 1.00 91.06 104 ALA A CA 1
ATOM 832 C C . ALA A 1 104 ? -15.991 8.395 7.791 1.00 91.06 104 ALA A C 1
ATOM 834 O O . ALA A 1 104 ? -15.667 8.723 8.934 1.00 91.06 104 ALA A O 1
ATOM 835 N N . GLU A 1 105 ? -15.701 9.134 6.711 1.00 91.00 105 GLU A N 1
ATOM 836 C CA . GLU A 1 105 ? -15.002 10.427 6.721 1.00 91.00 105 GLU A CA 1
ATOM 837 C C . GLU A 1 105 ? -13.660 10.376 7.483 1.00 91.00 105 GLU A C 1
ATOM 839 O O . GLU A 1 105 ? -13.244 11.301 8.189 1.00 91.00 105 GLU A O 1
ATOM 844 N N . VAL A 1 106 ? -12.954 9.246 7.364 1.00 91.56 106 VAL A N 1
ATOM 845 C CA . VAL A 1 106 ? -11.662 9.026 8.015 1.00 91.56 106 VAL A CA 1
ATOM 846 C C . VAL A 1 106 ? -10.539 9.500 7.102 1.00 91.56 106 VAL A C 1
ATOM 848 O O . VAL A 1 106 ? -10.067 8.770 6.232 1.00 91.56 106 VAL A O 1
ATOM 851 N N . ASN A 1 107 ? -10.041 10.706 7.365 1.00 86.69 107 ASN A N 1
ATOM 852 C CA . ASN A 1 107 ? -8.773 11.150 6.789 1.00 86.69 107 ASN A CA 1
ATOM 853 C C . ASN A 1 107 ? -7.612 10.364 7.414 1.00 86.69 107 ASN A C 1
ATOM 855 O O . ASN A 1 107 ? -7.437 10.378 8.637 1.00 86.69 107 ASN A O 1
ATOM 859 N N . CYS A 1 108 ? -6.842 9.676 6.576 1.00 89.56 108 CYS A N 1
ATOM 860 C CA . CYS A 1 108 ? -5.646 8.929 6.952 1.00 89.56 108 CYS A CA 1
ATOM 861 C C . CYS A 1 108 ? -4.643 8.917 5.794 1.00 89.56 108 CYS A C 1
ATOM 863 O O . CYS A 1 108 ? -5.035 9.025 4.630 1.00 89.56 108 CYS A O 1
ATOM 865 N N . ASP A 1 109 ? -3.362 8.773 6.126 1.00 91.19 109 ASP A N 1
ATOM 866 C CA . ASP A 1 109 ? -2.263 8.964 5.174 1.00 91.19 109 ASP A CA 1
ATOM 867 C C . ASP A 1 109 ? -2.341 7.987 3.993 1.00 91.19 109 ASP A C 1
ATOM 869 O O . ASP A 1 109 ? -2.251 8.413 2.844 1.00 91.19 109 ASP A O 1
ATOM 873 N N . CYS A 1 110 ? -2.667 6.709 4.238 1.00 92.00 110 CYS A N 1
ATOM 874 C CA . CYS A 1 110 ? -2.789 5.718 3.164 1.00 92.00 110 CYS A CA 1
ATOM 875 C C . CYS A 1 110 ? -3.854 6.088 2.120 1.00 92.00 110 CYS A C 1
ATOM 877 O O . CYS A 1 110 ? -3.664 5.843 0.928 1.00 92.00 110 CYS A O 1
ATOM 879 N N . LEU A 1 111 ? -4.967 6.694 2.544 1.00 92.88 111 LEU A N 1
ATOM 880 C CA . LEU A 1 111 ? -6.032 7.119 1.640 1.00 92.88 111 LEU A CA 1
ATOM 881 C C . LEU A 1 111 ? -5.572 8.300 0.774 1.00 92.88 111 LEU A C 1
ATOM 883 O O . LEU A 1 111 ? -5.842 8.322 -0.427 1.00 92.88 111 LEU A O 1
ATOM 887 N N . GLU A 1 112 ? -4.848 9.254 1.357 1.00 92.94 112 GLU A N 1
ATOM 888 C CA . GLU A 1 112 ? -4.293 10.396 0.623 1.00 92.94 112 GLU A CA 1
ATOM 889 C C . GLU A 1 112 ? -3.183 9.966 -0.345 1.00 92.94 112 GLU A C 1
ATOM 891 O O . GLU A 1 112 ? -3.175 10.379 -1.508 1.00 92.94 112 GLU A O 1
ATOM 896 N N . THR A 1 113 ? -2.303 9.054 0.073 1.00 92.69 113 THR A N 1
ATOM 897 C CA . THR A 1 113 ? -1.263 8.477 -0.787 1.00 92.69 113 THR A CA 1
ATOM 898 C C . THR A 1 113 ? -1.880 7.726 -1.972 1.00 92.69 113 THR A C 1
ATOM 900 O O . THR A 1 113 ? -1.441 7.910 -3.109 1.00 92.69 113 THR A O 1
ATOM 903 N N . ALA A 1 114 ? -2.939 6.935 -1.751 1.00 92.50 114 ALA A N 1
ATOM 904 C CA . ALA A 1 114 ? -3.655 6.244 -2.826 1.00 92.50 114 ALA A CA 1
ATOM 905 C C . ALA A 1 114 ? -4.289 7.224 -3.829 1.00 92.50 114 ALA A C 1
ATOM 907 O O . ALA A 1 114 ? -4.119 7.053 -5.038 1.00 92.50 114 ALA A O 1
ATOM 908 N N . LYS A 1 115 ? -4.964 8.279 -3.346 1.00 91.31 115 LYS A N 1
ATOM 909 C CA . LYS A 1 115 ? -5.529 9.338 -4.203 1.00 91.31 115 LYS A CA 1
ATOM 910 C C . LYS A 1 115 ? -4.452 10.008 -5.054 1.00 91.31 115 LYS A C 1
ATOM 912 O O . LYS A 1 115 ? -4.654 10.184 -6.253 1.00 91.31 115 LYS A O 1
ATOM 917 N N . ALA A 1 116 ? -3.307 10.342 -4.454 1.00 91.06 116 ALA A N 1
ATOM 918 C CA . ALA A 1 116 ? -2.198 10.975 -5.160 1.00 91.06 116 ALA A CA 1
ATOM 919 C C . ALA A 1 116 ? -1.656 10.090 -6.292 1.00 91.06 116 ALA A C 1
ATOM 921 O O . ALA A 1 116 ? -1.452 10.582 -7.396 1.00 91.06 116 ALA A O 1
ATOM 922 N N . ILE A 1 117 ? -1.481 8.785 -6.050 1.00 90.81 117 ILE A N 1
ATOM 923 C CA . ILE A 1 117 ? -1.017 7.836 -7.077 1.00 90.81 117 ILE A CA 1
ATOM 924 C C . ILE A 1 117 ? -2.016 7.750 -8.234 1.00 90.81 117 ILE A C 1
ATOM 926 O O . ILE A 1 117 ? -1.621 7.836 -9.395 1.00 90.81 117 ILE A O 1
ATOM 930 N N . VAL A 1 118 ? -3.310 7.595 -7.933 1.00 90.56 118 VAL A N 1
ATOM 931 C CA . VAL A 1 118 ? -4.354 7.514 -8.967 1.00 90.56 118 VAL A CA 1
ATOM 932 C C . VAL A 1 118 ? -4.389 8.796 -9.798 1.00 90.56 118 VAL A C 1
ATOM 934 O O . VAL A 1 118 ? -4.452 8.722 -11.025 1.00 90.56 118 VAL A O 1
ATOM 937 N N . TYR A 1 119 ? -4.298 9.960 -9.153 1.00 88.50 119 TYR A N 1
ATOM 938 C CA . TYR A 1 119 ? -4.248 11.249 -9.836 1.00 88.50 119 TYR A CA 1
ATOM 939 C C . TYR A 1 119 ? -3.014 11.371 -10.740 1.00 88.50 119 TYR A C 1
ATOM 941 O O . TYR A 1 119 ? -3.159 11.657 -11.924 1.00 88.50 119 TYR A O 1
ATOM 949 N N . GLU A 1 120 ? -1.816 11.087 -10.216 1.00 86.31 120 GLU A N 1
ATOM 950 C CA . GLU A 1 120 ? -0.549 11.143 -10.961 1.00 86.31 120 GLU A CA 1
ATOM 951 C C . GLU A 1 120 ? -0.537 10.204 -12.176 1.00 86.31 120 GLU A C 1
ATOM 953 O O . GLU A 1 120 ? -0.006 10.56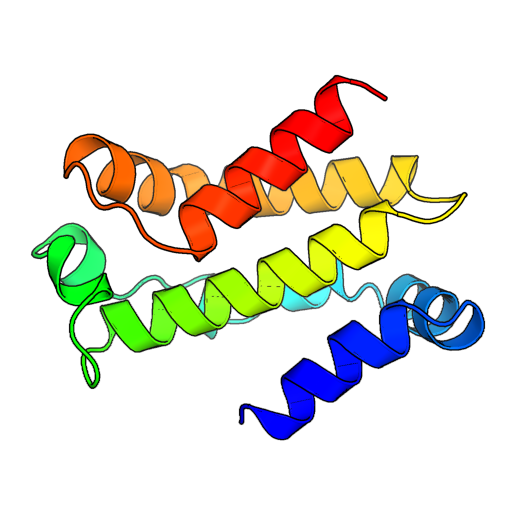6 -13.223 1.00 86.31 120 GLU A O 1
ATOM 958 N N . ILE A 1 121 ? -1.138 9.016 -12.072 1.00 85.06 121 ILE A N 1
ATOM 959 C CA . ILE A 1 121 ? -1.256 8.087 -13.204 1.00 85.06 121 ILE A CA 1
ATOM 960 C C . ILE A 1 121 ? -2.296 8.573 -14.221 1.00 85.06 121 ILE A C 1
ATOM 962 O O . ILE A 1 121 ? -2.116 8.352 -15.410 1.00 85.06 121 ILE A O 1
ATOM 966 N N . SER A 1 122 ? -3.371 9.232 -13.782 1.00 81.62 122 SER A N 1
ATOM 967 C CA . SER A 1 122 ? -4.458 9.672 -14.673 1.00 81.62 122 SER A CA 1
ATOM 968 C C . SER A 1 122 ? -4.080 10.865 -15.558 1.00 81.62 122 SER A C 1
ATOM 970 O O . SER A 1 122 ? -4.699 11.069 -16.599 1.00 81.62 122 SER A O 1
ATOM 972 N N . ILE A 1 123 ? -3.100 11.670 -15.139 1.00 80.62 123 ILE A N 1
ATOM 973 C CA . ILE A 1 123 ? -2.640 12.860 -15.875 1.00 80.62 123 ILE A CA 1
ATOM 974 C C . ILE A 1 123 ? -1.471 12.583 -16.839 1.00 80.62 123 ILE A C 1
ATOM 976 O O . ILE A 1 123 ? -1.080 13.494 -17.568 1.00 80.62 123 ILE A O 1
ATOM 980 N N . ASN A 1 124 ? -0.904 11.370 -16.831 1.00 63.97 124 ASN A N 1
ATOM 981 C CA . ASN A 1 124 ? 0.269 10.963 -17.624 1.00 63.97 124 ASN A CA 1
ATOM 982 C C . ASN A 1 124 ? -0.061 9.845 -18.627 1.00 63.97 124 ASN A C 1
ATOM 984 O O . ASN A 1 124 ? 0.665 9.731 -19.646 1.00 63.97 124 ASN A O 1
#

Radius of gyration: 14.32 Å; chains: 1; bounding box: 38×24×37 Å

Sequence (124 aa):
MYFFQTFFTRYATSESGWNVLSELAVTEILAEMPVLTEPPKELFLKPQSVKTKGTAAHAYANALDLALHVCKQMCTKTKWKKLSLKVLAFIQRLGEVFQQLMRAEVNCDCLETAKAIVYEISIN

Foldseek 3Di:
DVVVLVVLLVLLLDPVSLVVCVVVVVLVVCLPDCLQLPQDPCCQVPVQCCVPPPDSNVVSLVSLLSSLSSLLSNCPDDVNPVSLVSSVVSLVSCVVSLVSCVVVVNDDNNNVSSVVSVVVVVVD